Protein AF-A0A433A267-F1 (afdb_monomer_lite)

Structure (mmCIF, N/CA/C/O backbone):
data_AF-A0A433A267-F1
#
_entry.id   AF-A0A433A267-F1
#
loop_
_atom_site.group_PDB
_atom_site.id
_atom_site.type_symbol
_atom_site.label_atom_id
_atom_site.label_alt_id
_atom_site.label_comp_id
_atom_site.label_asym_id
_atom_site.label_entity_id
_atom_site.label_seq_id
_atom_site.pdbx_PDB_ins_code
_atom_site.Cartn_x
_atom_site.Cartn_y
_atom_site.Cartn_z
_atom_site.occupancy
_atom_site.B_iso_or_equiv
_atom_site.auth_seq_id
_atom_site.auth_comp_id
_atom_site.auth_asym_id
_atom_site.auth_atom_id
_atom_site.pdbx_PDB_model_num
ATOM 1 N N . MET A 1 1 ? -9.696 10.108 -1.717 1.00 35.94 1 MET A N 1
ATOM 2 C CA . MET A 1 1 ? -9.364 8.956 -0.858 1.00 35.94 1 MET A CA 1
ATOM 3 C C . MET A 1 1 ? -7.853 8.885 -0.784 1.00 35.94 1 MET A C 1
ATOM 5 O O . MET A 1 1 ? -7.251 8.841 -1.855 1.00 35.94 1 MET A O 1
ATOM 9 N N . PRO A 1 2 ? -7.221 8.971 0.396 1.00 33.75 2 PRO A N 1
ATOM 10 C CA . PRO A 1 2 ? -5.829 8.576 0.480 1.00 33.75 2 PRO A CA 1
ATOM 11 C C . PRO A 1 2 ? -5.830 7.057 0.306 1.00 33.75 2 PRO A C 1
ATOM 13 O O . PRO A 1 2 ? -6.514 6.367 1.049 1.00 33.75 2 PRO A O 1
ATOM 16 N N . PHE A 1 3 ? -5.145 6.545 -0.712 1.00 41.69 3 PHE A N 1
ATOM 17 C CA . PHE A 1 3 ? -4.768 5.136 -0.746 1.00 41.69 3 PHE A CA 1
ATOM 18 C C . PHE A 1 3 ? -3.819 4.926 0.433 1.00 41.69 3 PHE A C 1
ATOM 20 O O . PHE A 1 3 ? -2.612 5.127 0.309 1.00 41.69 3 PHE A O 1
ATOM 27 N N . CYS A 1 4 ? -4.368 4.663 1.615 1.00 45.94 4 CYS A N 1
ATOM 28 C CA . CYS A 1 4 ? -3.556 4.405 2.782 1.00 45.94 4 CYS A CA 1
ATOM 29 C C . CYS A 1 4 ? -3.097 2.945 2.674 1.00 45.94 4 CYS A C 1
ATOM 31 O O . CYS A 1 4 ? -3.921 2.071 2.401 1.00 45.94 4 CYS A O 1
ATOM 33 N N . PRO A 1 5 ? -1.813 2.621 2.897 1.00 48.12 5 PRO A N 1
ATOM 34 C CA . PRO A 1 5 ? -1.355 1.230 2.958 1.00 48.12 5 PRO A CA 1
ATOM 35 C C . PRO A 1 5 ? -2.129 0.388 3.990 1.00 48.12 5 PRO A C 1
ATOM 37 O O . PRO A 1 5 ? -2.102 -0.842 3.925 1.00 48.12 5 PRO A O 1
ATOM 40 N N . THR A 1 6 ? -2.858 1.031 4.909 1.00 53.59 6 THR A N 1
ATOM 41 C CA . THR A 1 6 ? -3.772 0.360 5.830 1.00 53.59 6 THR A CA 1
ATOM 42 C C . THR A 1 6 ? -4.952 -0.299 5.118 1.00 53.59 6 THR A C 1
ATOM 44 O O . THR A 1 6 ? -5.284 -1.414 5.497 1.00 53.59 6 THR A O 1
ATOM 47 N N . ASP A 1 7 ? -5.502 0.260 4.034 1.00 53.44 7 ASP A N 1
ATOM 48 C CA . ASP A 1 7 ? -6.679 -0.307 3.350 1.00 53.44 7 ASP A CA 1
ATOM 49 C C . ASP A 1 7 ? -6.382 -1.696 2.753 1.00 53.44 7 ASP A C 1
ATOM 51 O O . ASP A 1 7 ? -7.152 -2.644 2.919 1.00 53.44 7 ASP A O 1
ATOM 55 N N . HIS A 1 8 ? -5.205 -1.869 2.136 1.00 55.53 8 HIS A N 1
ATOM 56 C CA . HIS A 1 8 ? -4.726 -3.179 1.663 1.00 55.53 8 HIS A CA 1
ATOM 57 C C . HIS A 1 8 ? -4.530 -4.182 2.806 1.00 55.53 8 HIS A C 1
ATOM 59 O O . HIS A 1 8 ? -4.651 -5.395 2.620 1.00 55.53 8 HIS A O 1
ATOM 65 N N . SER A 1 9 ? -4.206 -3.671 3.989 1.00 52.50 9 SER A N 1
ATOM 66 C CA . SER A 1 9 ? -3.956 -4.458 5.186 1.00 52.50 9 SER A CA 1
ATOM 67 C C . SER A 1 9 ? -5.259 -4.809 5.933 1.00 52.50 9 SER A C 1
ATOM 69 O O . SER A 1 9 ? -5.349 -5.869 6.545 1.00 52.50 9 SER A O 1
ATOM 71 N N . GLU A 1 10 ? -6.282 -3.963 5.843 1.00 61.09 10 GLU A N 1
ATOM 72 C CA . GLU A 1 10 ? -7.589 -4.130 6.488 1.00 61.09 10 GLU A CA 1
ATOM 73 C C . GLU A 1 10 ? -8.483 -5.095 5.707 1.00 61.09 10 GLU A C 1
ATOM 75 O O . GLU A 1 10 ? -9.198 -5.906 6.296 1.00 61.09 10 GLU A O 1
ATOM 80 N N . ILE A 1 11 ? -8.384 -5.069 4.374 1.00 62.53 11 ILE A N 1
ATOM 81 C CA . ILE A 1 11 ? -9.151 -5.961 3.498 1.00 62.53 11 ILE A CA 1
ATOM 82 C C . ILE A 1 11 ? -8.596 -7.390 3.501 1.00 62.53 11 ILE A C 1
ATOM 84 O O . ILE A 1 11 ? -9.337 -8.356 3.309 1.00 62.53 11 ILE A O 1
ATOM 88 N N . ALA A 1 12 ? -7.302 -7.558 3.776 1.00 58.72 12 ALA A N 1
ATOM 89 C CA . ALA A 1 12 ? -6.678 -8.871 3.842 1.00 58.72 12 ALA A CA 1
ATOM 90 C C . ALA A 1 12 ? -7.018 -9.612 5.160 1.00 58.72 12 ALA A C 1
ATOM 92 O O . ALA A 1 12 ? -7.028 -9.010 6.236 1.00 58.72 12 ALA A O 1
ATOM 93 N N . PRO A 1 13 ? -7.248 -10.941 5.133 1.00 58.00 13 PRO A N 1
ATOM 94 C CA . PRO A 1 13 ? -7.404 -11.739 6.346 1.00 58.00 13 PRO A CA 1
ATOM 95 C C . PRO A 1 13 ? -6.167 -11.625 7.256 1.00 58.00 13 PRO A C 1
ATOM 97 O O . PRO A 1 13 ? -5.037 -11.727 6.756 1.00 58.00 13 PRO A O 1
ATOM 100 N N . PRO A 1 14 ? -6.335 -11.509 8.590 1.00 59.03 14 PRO A N 1
ATOM 101 C CA . PRO A 1 14 ? -5.232 -11.270 9.527 1.00 59.03 14 PRO A CA 1
ATOM 102 C C . PRO A 1 14 ? -4.146 -12.361 9.490 1.00 59.03 14 PRO A C 1
ATOM 104 O O . PRO A 1 14 ? -2.985 -12.092 9.784 1.00 59.03 14 PRO A O 1
ATOM 107 N N . ARG A 1 15 ? -4.484 -13.576 9.033 1.00 67.12 15 ARG A N 1
ATOM 108 C CA . ARG A 1 15 ? -3.547 -14.703 8.872 1.00 67.12 15 ARG 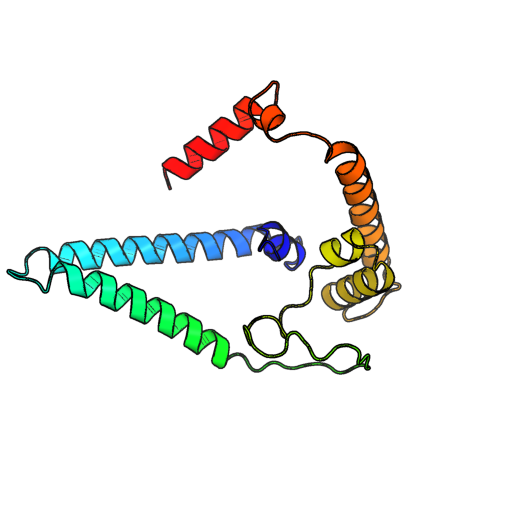A CA 1
ATOM 109 C C . ARG A 1 15 ? -2.606 -14.581 7.659 1.00 67.12 15 ARG A C 1
ATOM 111 O O . ARG A 1 15 ? -1.546 -15.199 7.665 1.00 67.12 15 ARG A O 1
ATOM 118 N N . ILE A 1 16 ? -2.965 -13.821 6.618 1.00 71.12 16 ILE A N 1
ATOM 119 C CA . ILE A 1 16 ? -2.189 -13.737 5.358 1.00 71.12 16 ILE A CA 1
ATOM 120 C C . ILE A 1 16 ? -1.740 -12.319 4.985 1.00 71.12 16 ILE A C 1
ATOM 122 O O . ILE A 1 16 ? -0.991 -12.155 4.022 1.00 71.12 16 ILE A O 1
ATOM 126 N N . ARG A 1 17 ? -2.129 -11.309 5.771 1.00 68.25 17 ARG A N 1
ATOM 127 C CA . ARG A 1 17 ? -1.841 -9.885 5.540 1.00 68.25 17 ARG A CA 1
ATOM 128 C C . ARG A 1 17 ? -0.371 -9.593 5.230 1.00 68.25 17 ARG A C 1
ATOM 130 O O . ARG A 1 17 ? -0.066 -8.943 4.236 1.00 68.25 17 ARG A O 1
ATOM 137 N N . GLY A 1 18 ? 0.542 -10.128 6.043 1.00 66.94 18 GLY A N 1
ATOM 138 C CA . GLY A 1 18 ? 1.982 -9.917 5.857 1.00 66.94 18 GLY A CA 1
ATOM 139 C C . GLY A 1 18 ? 2.526 -10.557 4.578 1.00 66.94 18 GLY A C 1
ATOM 140 O O . GLY A 1 18 ? 3.355 -9.960 3.904 1.00 66.94 18 GLY A O 1
ATOM 141 N N . ARG A 1 19 ? 2.011 -11.735 4.201 1.00 74.12 19 ARG A N 1
ATOM 142 C CA . ARG A 1 19 ? 2.427 -12.450 2.983 1.00 74.12 19 ARG A CA 1
ATOM 143 C C . ARG A 1 19 ? 1.956 -11.740 1.720 1.00 74.12 19 ARG A C 1
ATOM 145 O O . ARG A 1 19 ? 2.654 -11.752 0.719 1.00 74.12 19 ARG A O 1
ATOM 152 N N . LEU A 1 20 ? 0.775 -11.132 1.758 1.00 68.69 20 LEU A N 1
ATOM 153 C CA . LEU A 1 20 ? 0.235 -10.420 0.607 1.00 68.69 20 LEU A CA 1
ATOM 154 C C . LEU A 1 20 ? 1.025 -9.131 0.325 1.00 68.69 20 LEU A C 1
ATOM 156 O O . LEU A 1 20 ? 1.384 -8.871 -0.819 1.00 68.69 20 LEU A O 1
ATOM 160 N N . ILE A 1 21 ? 1.371 -8.371 1.368 1.00 76.19 21 ILE A N 1
ATOM 161 C CA . ILE A 1 21 ? 2.167 -7.138 1.242 1.00 76.19 21 ILE A CA 1
ATOM 162 C C . ILE A 1 21 ? 3.586 -7.441 0.740 1.00 76.19 21 ILE A C 1
ATOM 164 O O . ILE A 1 21 ? 4.090 -6.738 -0.134 1.00 76.19 21 ILE A O 1
ATOM 168 N N . THR A 1 22 ? 4.224 -8.511 1.226 1.00 78.69 22 THR A N 1
ATOM 169 C CA . THR A 1 22 ? 5.563 -8.888 0.745 1.00 78.69 22 THR A CA 1
ATOM 170 C C . THR A 1 22 ? 5.559 -9.369 -0.701 1.00 78.69 22 THR A C 1
ATOM 172 O O . THR A 1 22 ? 6.538 -9.140 -1.402 1.00 78.69 22 THR A O 1
ATOM 175 N N . LEU A 1 23 ? 4.468 -9.974 -1.184 1.00 79.44 23 LEU A N 1
ATOM 176 C CA . LEU A 1 23 ? 4.317 -10.330 -2.599 1.00 79.44 23 LEU A CA 1
ATOM 177 C C . LEU A 1 23 ? 4.212 -9.092 -3.497 1.00 79.44 23 LEU A C 1
ATOM 179 O O . LEU A 1 23 ? 4.831 -9.066 -4.558 1.00 79.44 23 LEU A O 1
ATOM 183 N N . PHE A 1 24 ? 3.488 -8.054 -3.066 1.00 77.69 24 PHE A N 1
ATOM 184 C CA . PHE A 1 24 ? 3.444 -6.779 -3.789 1.00 77.69 24 PHE A CA 1
ATOM 185 C C . PHE A 1 24 ? 4.815 -6.097 -3.824 1.00 77.69 24 PHE A C 1
ATOM 187 O O . PHE A 1 24 ? 5.259 -5.670 -4.887 1.00 77.69 24 PHE A O 1
ATOM 194 N N . GLN A 1 25 ? 5.521 -6.065 -2.691 1.00 79.44 25 GLN A N 1
ATOM 195 C CA . GLN A 1 25 ? 6.880 -5.526 -2.631 1.00 79.44 25 GLN A CA 1
ATOM 196 C C . GLN A 1 25 ? 7.848 -6.320 -3.524 1.00 79.44 25 GLN A C 1
ATOM 198 O O . GLN A 1 25 ? 8.659 -5.729 -4.229 1.00 79.44 25 GLN A O 1
ATOM 203 N N . LEU A 1 26 ? 7.740 -7.651 -3.539 1.00 82.12 26 LEU A N 1
ATOM 204 C CA . LEU A 1 26 ? 8.556 -8.528 -4.381 1.00 82.12 26 LEU A CA 1
ATOM 205 C C . LEU A 1 26 ? 8.291 -8.299 -5.874 1.00 82.12 26 LEU A C 1
ATOM 207 O O . LEU A 1 26 ? 9.220 -8.314 -6.676 1.00 82.12 26 LEU A O 1
ATOM 211 N N . ALA A 1 27 ? 7.040 -8.053 -6.264 1.00 82.00 27 ALA A N 1
ATOM 212 C CA . ALA A 1 27 ? 6.712 -7.733 -7.649 1.00 82.00 27 ALA A CA 1
ATOM 213 C C . ALA A 1 27 ? 7.359 -6.411 -8.100 1.00 82.00 27 ALA A C 1
ATOM 215 O O . ALA A 1 27 ? 7.882 -6.332 -9.212 1.00 82.00 27 ALA A O 1
ATOM 216 N N . ILE A 1 28 ? 7.377 -5.397 -7.228 1.00 83.06 28 ILE A N 1
ATOM 217 C CA . ILE A 1 28 ? 8.009 -4.101 -7.512 1.00 83.06 28 ILE A CA 1
ATOM 218 C C . ILE A 1 28 ? 9.528 -4.261 -7.654 1.00 83.06 28 ILE A C 1
ATOM 220 O O . ILE A 1 28 ? 10.105 -3.774 -8.625 1.00 83.06 28 ILE A O 1
ATOM 224 N N . THR A 1 29 ? 10.179 -4.988 -6.742 1.00 86.12 29 THR A N 1
ATOM 225 C CA . THR A 1 29 ? 11.636 -5.184 -6.797 1.00 86.12 29 THR A CA 1
ATOM 226 C C . THR A 1 29 ? 12.069 -6.023 -7.997 1.00 86.12 29 THR A C 1
ATOM 228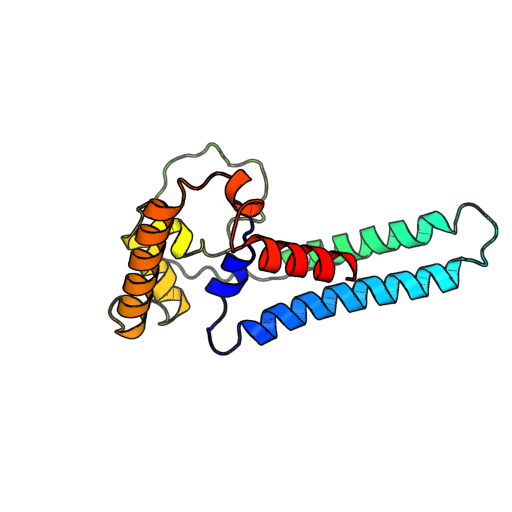 O O . THR A 1 29 ? 13.060 -5.685 -8.643 1.00 86.12 29 THR A O 1
ATOM 231 N N . LEU A 1 30 ? 11.312 -7.064 -8.367 1.00 85.19 30 LEU A N 1
ATOM 232 C CA . LEU A 1 30 ? 11.557 -7.814 -9.604 1.00 85.19 30 LEU A CA 1
ATOM 233 C C . LEU A 1 30 ? 11.365 -6.945 -10.853 1.00 85.19 30 LEU A C 1
ATOM 235 O O . LEU A 1 30 ? 12.144 -7.062 -11.795 1.00 85.19 30 LEU A O 1
ATOM 239 N N . GLY A 1 31 ? 10.372 -6.051 -10.858 1.00 83.12 31 GLY A N 1
ATOM 240 C CA . GLY A 1 31 ? 10.153 -5.106 -11.955 1.00 83.12 31 GLY A CA 1
ATOM 241 C C . GLY A 1 31 ? 11.331 -4.148 -12.152 1.00 83.12 31 GLY A C 1
ATOM 242 O O . GLY A 1 31 ? 11.795 -3.965 -13.276 1.00 83.12 31 GLY A O 1
ATOM 243 N N . ILE A 1 32 ? 11.861 -3.594 -11.058 1.00 84.31 32 ILE A N 1
ATOM 244 C CA . ILE A 1 32 ? 13.040 -2.716 -11.090 1.00 84.31 32 ILE A CA 1
ATOM 245 C C . ILE A 1 32 ? 14.286 -3.497 -11.532 1.00 84.31 32 ILE A C 1
ATOM 247 O O . ILE A 1 32 ? 15.032 -3.026 -12.388 1.00 84.31 32 ILE A O 1
ATOM 251 N N . ALA A 1 33 ? 14.490 -4.714 -11.018 1.00 86.69 33 ALA A N 1
ATOM 252 C CA . ALA A 1 33 ? 15.614 -5.563 -11.410 1.00 86.69 33 ALA A CA 1
ATOM 253 C C . ALA A 1 33 ? 15.600 -5.891 -12.913 1.00 86.69 33 ALA A C 1
ATOM 255 O O . ALA A 1 33 ? 16.627 -5.774 -13.578 1.00 86.69 33 ALA A O 1
ATOM 256 N N . LEU A 1 34 ? 14.436 -6.246 -13.470 1.00 84.81 34 LEU A N 1
ATOM 257 C CA . LEU A 1 34 ? 14.279 -6.468 -14.911 1.00 84.81 34 LEU A CA 1
ATOM 258 C C . LEU A 1 34 ? 14.570 -5.197 -15.720 1.00 84.81 34 LEU A C 1
ATOM 260 O O . LEU A 1 34 ? 15.214 -5.291 -16.762 1.00 84.81 34 LEU A O 1
ATOM 264 N N . GLY A 1 35 ? 14.167 -4.021 -15.225 1.00 83.12 35 GLY A N 1
ATOM 265 C CA . GLY A 1 35 ? 14.521 -2.729 -15.820 1.00 83.12 35 GLY A CA 1
ATOM 266 C C . GLY A 1 35 ? 16.035 -2.531 -15.934 1.00 83.12 35 GLY A C 1
ATOM 267 O O . GLY A 1 35 ? 16.535 -2.264 -17.025 1.00 83.12 35 GLY A O 1
ATOM 268 N N . TYR A 1 36 ? 16.777 -2.791 -14.854 1.00 84.12 36 TYR A N 1
ATOM 269 C CA . TYR A 1 36 ? 18.242 -2.703 -14.856 1.00 84.12 36 TYR A CA 1
ATOM 270 C C . TYR A 1 36 ? 18.910 -3.647 -15.867 1.00 84.12 36 TYR A C 1
ATOM 272 O O . TYR A 1 36 ? 19.893 -3.271 -16.508 1.00 84.12 36 TYR A O 1
ATOM 280 N N . PHE A 1 37 ? 18.391 -4.866 -16.046 1.00 85.06 37 PHE A N 1
ATOM 281 C CA . PHE A 1 37 ? 18.924 -5.794 -17.050 1.00 85.06 37 PHE A CA 1
ATOM 282 C C . PHE A 1 37 ? 18.676 -5.322 -18.486 1.00 85.06 37 PHE A C 1
ATOM 284 O O . PHE A 1 37 ? 19.533 -5.521 -19.348 1.00 85.06 37 PHE A O 1
ATOM 291 N N . VAL A 1 38 ? 17.533 -4.683 -18.747 1.00 83.19 38 VAL A N 1
ATOM 292 C CA . VAL A 1 38 ? 17.247 -4.082 -20.056 1.00 83.19 38 VAL A CA 1
ATOM 293 C C . VAL A 1 38 ? 18.199 -2.916 -20.309 1.00 83.19 38 VAL A C 1
ATOM 295 O O . VAL A 1 38 ? 18.810 -2.882 -21.375 1.00 83.19 38 VAL A O 1
ATOM 298 N N . ASP A 1 39 ? 18.405 -2.038 -19.325 1.00 82.06 39 ASP A N 1
ATOM 299 C CA . ASP A 1 39 ? 19.320 -0.898 -19.445 1.00 82.06 39 ASP A CA 1
ATOM 300 C C . ASP A 1 39 ? 20.753 -1.355 -19.776 1.00 82.06 39 ASP A C 1
ATOM 302 O O . ASP A 1 39 ? 21.378 -0.829 -20.703 1.00 82.06 39 ASP A O 1
ATOM 306 N N . LEU A 1 40 ? 21.233 -2.412 -19.107 1.00 82.94 40 LEU A N 1
ATOM 307 C CA . LEU A 1 40 ? 22.522 -3.057 -19.393 1.00 82.94 40 LEU A CA 1
ATOM 308 C C . LEU A 1 40 ? 22.595 -3.682 -20.794 1.00 82.94 40 LEU A C 1
ATOM 310 O O . LEU A 1 40 ? 23.672 -3.725 -21.389 1.00 82.94 40 LEU A O 1
ATOM 314 N N . GLY A 1 41 ? 21.481 -4.173 -21.333 1.00 82.00 41 GLY A N 1
ATOM 315 C CA . GLY A 1 41 ? 21.412 -4.693 -22.699 1.00 82.00 41 GLY A CA 1
ATOM 316 C C . GLY A 1 41 ? 21.421 -3.586 -23.755 1.00 82.00 41 GLY A C 1
ATOM 317 O O . GLY A 1 41 ? 22.003 -3.752 -24.826 1.00 82.00 41 GLY A O 1
ATOM 318 N N . THR A 1 42 ? 20.815 -2.438 -23.452 1.00 78.06 42 THR A N 1
ATOM 319 C CA . THR A 1 42 ? 20.703 -1.310 -24.387 1.00 78.06 42 THR A CA 1
ATOM 320 C C . THR A 1 42 ? 21.888 -0.349 -24.382 1.00 78.06 42 THR A C 1
ATOM 322 O O . THR A 1 42 ? 22.006 0.442 -25.313 1.00 78.06 42 THR A O 1
ATOM 325 N N . GLN A 1 43 ? 22.793 -0.435 -23.402 1.00 76.88 43 GLN A N 1
ATOM 326 C CA . GLN A 1 43 ? 23.926 0.493 -23.255 1.00 76.88 43 GLN A CA 1
ATOM 327 C C . GLN A 1 43 ? 24.913 0.503 -24.440 1.00 76.88 43 GLN A C 1
ATOM 329 O O . GLN A 1 43 ? 25.591 1.500 -24.660 1.00 76.88 43 GLN A O 1
ATOM 334 N N . ASN A 1 44 ? 24.995 -0.591 -25.208 1.00 78.94 44 ASN A N 1
ATOM 335 C CA . ASN A 1 44 ? 25.916 -0.722 -26.346 1.00 78.94 44 ASN A CA 1
ATOM 336 C C . ASN A 1 44 ? 25.296 -0.289 -27.689 1.00 78.94 44 ASN A C 1
ATOM 338 O O . ASN A 1 44 ? 25.908 -0.478 -28.738 1.00 78.94 44 ASN A O 1
ATOM 342 N N . LEU A 1 45 ? 24.075 0.258 -27.685 1.00 75.50 45 LEU A N 1
ATOM 343 C CA . LEU A 1 45 ? 23.430 0.780 -28.891 1.00 75.50 45 LEU A CA 1
ATOM 344 C C . LEU A 1 45 ? 23.867 2.228 -29.140 1.00 75.50 45 LEU A C 1
ATOM 346 O O . LEU A 1 45 ? 23.486 3.140 -28.408 1.00 75.50 45 LEU A O 1
ATOM 350 N N . GLU A 1 46 ? 24.615 2.457 -30.219 1.00 69.62 46 GLU A N 1
ATOM 351 C CA . GLU A 1 46 ? 24.944 3.807 -30.679 1.00 69.62 46 GLU A CA 1
ATOM 352 C C . GLU A 1 46 ? 23.680 4.516 -31.206 1.00 69.62 46 GLU A C 1
ATOM 354 O O . GLU A 1 46 ? 23.088 4.121 -32.212 1.00 69.62 46 GLU A O 1
ATOM 359 N 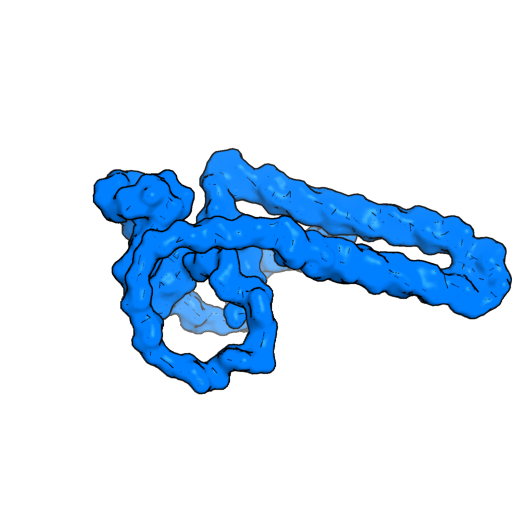N . GLY A 1 47 ? 23.239 5.574 -30.515 1.00 75.25 47 GLY A N 1
ATOM 360 C CA . GLY A 1 47 ? 22.177 6.474 -30.980 1.00 75.25 47 GLY A CA 1
ATOM 361 C C . GLY A 1 47 ? 21.032 6.720 -29.991 1.00 75.25 47 GLY A C 1
ATOM 362 O O . GLY A 1 47 ? 21.021 6.264 -28.850 1.00 75.25 47 GLY A O 1
ATOM 363 N N . SER A 1 48 ? 20.007 7.455 -30.445 1.00 73.12 48 SER A N 1
ATOM 364 C CA . SER A 1 48 ? 18.866 7.890 -29.613 1.00 73.12 48 SER A CA 1
ATOM 365 C C . SER A 1 48 ? 17.949 6.747 -29.140 1.00 73.12 48 SER A C 1
ATOM 367 O O . SER A 1 48 ? 16.957 7.010 -28.458 1.00 73.12 48 SER A O 1
ATOM 369 N N . ALA A 1 49 ? 18.215 5.503 -29.542 1.00 71.44 49 ALA A N 1
ATOM 370 C CA . ALA A 1 49 ? 17.444 4.334 -29.131 1.00 71.44 49 ALA A CA 1
ATOM 371 C C . ALA A 1 49 ? 17.711 3.958 -27.663 1.00 71.44 49 ALA A C 1
ATOM 373 O O . ALA A 1 49 ? 16.794 3.490 -26.990 1.00 71.44 49 ALA A O 1
ATOM 374 N N . SER A 1 50 ? 18.912 4.251 -27.147 1.00 76.00 50 SER A N 1
ATOM 375 C CA . SER A 1 50 ? 19.361 3.819 -25.817 1.00 76.00 50 SER A CA 1
ATOM 376 C C . SER A 1 50 ? 18.488 4.333 -24.664 1.00 76.00 50 SER A C 1
ATOM 378 O O . SER A 1 50 ? 18.343 3.643 -23.665 1.00 76.00 50 SER A O 1
ATOM 380 N N . TRP A 1 51 ? 17.861 5.509 -24.798 1.00 77.00 51 TRP A N 1
ATOM 381 C CA . TRP A 1 51 ? 16.972 6.063 -23.765 1.00 77.00 51 TRP A CA 1
ATOM 382 C C . TRP A 1 51 ? 15.482 5.838 -24.051 1.00 77.00 51 TRP A C 1
ATOM 384 O O . TRP A 1 51 ? 14.661 5.984 -23.154 1.00 77.00 51 TRP A O 1
ATOM 394 N N . ARG A 1 52 ? 15.100 5.473 -25.282 1.00 81.50 52 ARG A N 1
ATOM 395 C CA . ARG A 1 52 ? 13.686 5.280 -25.663 1.00 81.50 52 ARG A CA 1
ATOM 396 C C . ARG A 1 52 ? 13.158 3.904 -25.281 1.00 81.50 52 ARG A C 1
ATOM 398 O O . ARG A 1 52 ? 11.986 3.783 -24.935 1.00 81.50 52 ARG A O 1
ATOM 405 N N . VAL A 1 53 ? 14.010 2.883 -25.348 1.00 82.12 53 VAL A N 1
ATOM 406 C CA . VAL A 1 53 ? 13.647 1.495 -25.026 1.00 82.12 53 VAL A CA 1
ATOM 407 C C . VAL A 1 53 ? 13.194 1.336 -23.563 1.00 82.12 53 VAL A C 1
ATOM 409 O O . VAL A 1 53 ? 12.125 0.757 -23.359 1.00 82.12 53 VAL A O 1
ATOM 412 N N . PRO A 1 54 ? 13.880 1.915 -22.555 1.00 81.44 54 PRO A N 1
ATOM 413 C CA . PRO A 1 54 ? 13.437 1.824 -21.161 1.00 81.44 54 PRO A CA 1
ATOM 414 C C . PRO A 1 54 ? 12.068 2.483 -20.926 1.00 81.44 54 PRO A C 1
ATOM 416 O O . PRO A 1 54 ? 11.186 1.894 -20.298 1.00 81.44 54 PRO A O 1
ATOM 419 N N . PHE A 1 55 ? 11.832 3.669 -21.504 1.00 81.94 55 PHE A N 1
ATOM 420 C CA . PHE A 1 55 ? 10.531 4.345 -21.410 1.00 81.94 55 PHE A CA 1
ATOM 421 C C . PHE A 1 55 ? 9.414 3.584 -22.130 1.00 81.94 55 PHE A C 1
ATOM 423 O O . PHE A 1 55 ? 8.296 3.504 -21.621 1.00 81.94 55 PHE A O 1
ATOM 430 N N . ALA A 1 56 ? 9.701 2.993 -23.292 1.00 83.19 56 ALA A N 1
ATOM 431 C CA . ALA A 1 56 ? 8.723 2.187 -24.016 1.00 83.19 56 ALA A CA 1
ATOM 432 C C . ALA A 1 56 ? 8.267 0.978 -23.181 1.00 83.19 56 ALA A C 1
ATOM 434 O O . ALA A 1 56 ? 7.075 0.685 -23.121 1.00 83.19 56 ALA A O 1
ATOM 435 N N . ILE A 1 57 ? 9.187 0.327 -22.465 1.00 83.38 57 ILE A N 1
ATOM 436 C CA . ILE A 1 57 ? 8.874 -0.813 -21.593 1.00 83.38 57 ILE A CA 1
ATOM 437 C C . ILE A 1 57 ? 8.044 -0.387 -20.370 1.00 83.38 57 ILE A C 1
ATOM 439 O O . ILE A 1 57 ? 7.104 -1.089 -19.993 1.00 83.38 57 ILE A O 1
ATOM 443 N N . GLN A 1 58 ? 8.314 0.780 -19.775 1.00 80.00 58 GLN A N 1
ATOM 444 C CA . GLN A 1 58 ? 7.493 1.318 -18.677 1.00 80.00 58 GLN A CA 1
ATOM 445 C C . GLN A 1 58 ? 6.043 1.578 -19.108 1.00 80.00 58 GLN A C 1
ATOM 447 O O . GLN A 1 58 ? 5.101 1.302 -18.356 1.00 80.00 58 GLN A O 1
ATOM 452 N N . ILE A 1 59 ? 5.850 2.053 -20.341 1.00 85.25 59 ILE A N 1
ATOM 453 C CA . ILE A 1 59 ? 4.519 2.233 -20.927 1.00 85.25 59 ILE A CA 1
ATOM 454 C C . ILE A 1 59 ? 3.846 0.872 -21.137 1.00 85.25 59 ILE A C 1
ATOM 456 O O . ILE A 1 59 ? 2.685 0.713 -20.770 1.00 85.25 59 ILE A O 1
ATOM 460 N N . VAL A 1 60 ? 4.567 -0.130 -21.652 1.00 85.69 60 VAL A N 1
ATOM 461 C CA . VAL A 1 60 ? 4.033 -1.490 -21.846 1.00 85.69 60 VAL A CA 1
ATOM 462 C C . VAL A 1 60 ? 3.559 -2.104 -20.528 1.00 85.69 60 VAL A C 1
ATOM 464 O O . VAL A 1 60 ? 2.443 -2.614 -20.469 1.00 85.69 60 VAL A O 1
ATOM 467 N N . THR A 1 61 ? 4.343 -2.003 -19.454 1.00 80.50 61 THR A N 1
ATOM 468 C CA . THR A 1 61 ? 3.956 -2.523 -18.129 1.00 80.50 61 THR A CA 1
ATOM 469 C C . THR A 1 61 ? 2.720 -1.802 -17.579 1.00 80.50 61 THR A C 1
ATOM 471 O O . THR A 1 61 ? 1.823 -2.432 -17.016 1.00 80.50 61 THR A O 1
ATOM 474 N N . SER A 1 62 ? 2.620 -0.491 -17.810 1.00 76.25 62 SER A N 1
ATOM 475 C CA . SER A 1 62 ? 1.461 0.318 -17.410 1.00 76.25 62 SER A CA 1
ATOM 476 C C . SER A 1 62 ? 0.194 -0.063 -18.189 1.00 76.25 62 SER A C 1
ATOM 478 O O . SER A 1 62 ? -0.888 -0.165 -17.610 1.00 76.25 62 SER A O 1
ATOM 480 N N . VAL A 1 63 ? 0.322 -0.332 -19.492 1.00 83.62 63 VAL A N 1
ATOM 481 C CA . VAL A 1 63 ? -0.778 -0.799 -20.352 1.00 83.62 63 VAL A CA 1
ATOM 482 C C . VAL A 1 63 ? -1.183 -2.232 -20.005 1.00 83.62 63 VAL A C 1
ATOM 484 O O . VAL A 1 63 ? -2.374 -2.525 -19.977 1.00 83.62 63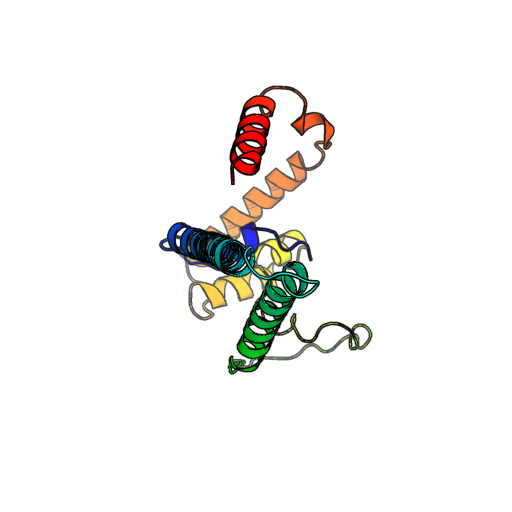 VAL A O 1
ATOM 487 N N . ALA A 1 64 ? -0.233 -3.113 -19.682 1.00 83.00 64 ALA A N 1
ATOM 488 C CA . ALA A 1 64 ? -0.512 -4.482 -19.252 1.00 83.00 64 ALA A CA 1
ATOM 489 C C . ALA A 1 64 ? -1.310 -4.520 -17.939 1.00 83.00 64 ALA A C 1
ATOM 491 O O . ALA A 1 64 ? -2.278 -5.271 -17.828 1.00 83.00 64 ALA A O 1
ATOM 492 N N . LEU A 1 65 ? -0.964 -3.665 -16.970 1.00 74.00 65 LEU A N 1
ATOM 493 C CA . LEU A 1 65 ? -1.727 -3.531 -15.727 1.00 74.00 65 LEU A CA 1
ATOM 494 C C . LEU A 1 65 ? -3.122 -2.935 -15.981 1.00 74.00 65 LEU A C 1
ATOM 496 O O . LEU A 1 65 ? -4.114 -3.447 -15.465 1.00 74.00 65 LEU A O 1
ATOM 500 N N . ALA A 1 66 ? -3.220 -1.903 -16.827 1.00 74.00 66 ALA A N 1
ATOM 501 C CA . ALA A 1 66 ? -4.501 -1.313 -17.218 1.00 74.00 66 ALA A CA 1
ATOM 502 C C . ALA A 1 66 ? -5.411 -2.318 -17.949 1.00 74.00 66 ALA A C 1
ATOM 504 O O . ALA A 1 66 ? -6.612 -2.357 -17.691 1.00 74.00 66 ALA A O 1
ATOM 505 N N . ALA A 1 67 ? -4.845 -3.168 -18.809 1.00 80.19 67 ALA A N 1
ATOM 506 C CA . ALA A 1 67 ? -5.557 -4.255 -19.471 1.00 80.19 67 ALA A CA 1
ATOM 507 C C . ALA A 1 67 ? -5.976 -5.353 -18.479 1.00 80.19 67 ALA A C 1
ATOM 509 O O . ALA A 1 67 ? -7.100 -5.842 -18.552 1.00 80.19 67 ALA A O 1
ATOM 510 N N . GLY A 1 68 ? -5.125 -5.693 -17.505 1.00 69.06 68 GLY A N 1
ATOM 511 C CA . GLY A 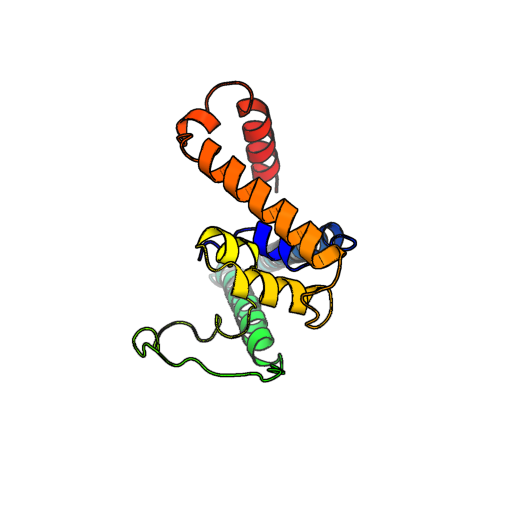1 68 ? -5.454 -6.634 -16.429 1.00 69.06 68 GLY A CA 1
ATOM 512 C C . GLY A 1 68 ? -6.658 -6.190 -15.592 1.00 69.06 68 GLY A C 1
ATOM 513 O O . GLY A 1 68 ? -7.520 -7.005 -15.267 1.00 69.06 68 GLY A O 1
ATOM 514 N N . CYS A 1 69 ? -6.789 -4.887 -15.331 1.00 64.38 69 CYS A N 1
ATOM 515 C CA . CYS A 1 69 ? -7.961 -4.317 -14.662 1.00 64.38 69 CYS A CA 1
ATOM 516 C C . CYS A 1 69 ? -9.260 -4.430 -15.485 1.00 64.38 69 CYS A C 1
ATOM 518 O O . CYS A 1 69 ? -10.342 -4.429 -14.901 1.00 64.38 69 CYS A O 1
ATOM 520 N N . LEU A 1 70 ? -9.181 -4.551 -16.816 1.00 63.84 70 LEU A N 1
ATOM 521 C CA . LEU A 1 70 ? -10.350 -4.747 -17.687 1.00 63.84 70 LEU A CA 1
ATOM 522 C C . LEU A 1 70 ? -10.812 -6.213 -17.746 1.00 63.84 70 LEU A C 1
ATOM 524 O O . LEU A 1 70 ? -11.965 -6.470 -18.078 1.00 63.84 70 LEU A O 1
ATOM 528 N N . VAL A 1 71 ? -9.929 -7.165 -17.427 1.00 66.31 71 VAL A N 1
ATOM 529 C CA . VAL A 1 71 ? -10.174 -8.615 -17.554 1.00 66.31 71 VAL A CA 1
ATOM 530 C C . VAL A 1 71 ? -10.764 -9.237 -16.282 1.00 66.31 71 VAL A C 1
ATOM 532 O O . VAL A 1 71 ? -11.225 -10.372 -16.329 1.00 66.31 71 VAL A O 1
ATOM 535 N N . LEU A 1 72 ? -10.818 -8.523 -15.151 1.00 53.22 72 LEU A N 1
ATOM 536 C CA . LEU A 1 72 ? -11.499 -9.007 -13.944 1.00 53.22 72 LEU A CA 1
ATOM 537 C C . LEU A 1 72 ? -13.029 -8.941 -14.124 1.00 53.22 72 LEU A C 1
ATOM 539 O O . LEU A 1 72 ? -13.573 -7.839 -14.149 1.00 53.22 72 LEU A O 1
ATOM 543 N N . PRO A 1 73 ? -13.758 -10.075 -14.211 1.00 50.94 73 PRO A N 1
ATOM 544 C CA . PRO A 1 73 ? -15.212 -10.055 -14.240 1.00 50.94 73 PRO A CA 1
ATOM 545 C C . PRO A 1 73 ? -15.733 -9.743 -12.836 1.00 50.94 73 PRO A C 1
ATOM 547 O O . PRO A 1 73 ? -15.626 -10.533 -11.898 1.00 50.94 73 PRO A O 1
ATOM 550 N N . TYR A 1 74 ? -16.306 -8.563 -12.688 1.00 49.88 74 TYR A N 1
ATOM 551 C CA . TYR A 1 74 ? -16.932 -8.099 -11.460 1.00 49.88 74 TYR A CA 1
ATOM 552 C C . TYR A 1 74 ? -18.239 -8.865 -11.240 1.00 49.88 74 TYR A C 1
ATOM 554 O O . TYR A 1 74 ? -19.250 -8.614 -11.896 1.00 49.88 74 TYR A O 1
ATOM 562 N N . ARG A 1 75 ? -18.240 -9.813 -10.299 1.00 38.84 75 ARG A N 1
ATOM 563 C CA . ARG A 1 75 ? -19.473 -10.433 -9.806 1.00 38.84 75 ARG A CA 1
ATOM 564 C C . ARG A 1 75 ? -20.034 -9.578 -8.672 1.00 38.84 75 ARG A C 1
ATOM 566 O O . ARG A 1 75 ? -19.753 -9.814 -7.503 1.00 38.84 75 ARG A O 1
ATOM 573 N N . PHE A 1 76 ? -20.820 -8.571 -9.040 1.00 42.78 76 PHE A N 1
ATOM 574 C CA . PHE A 1 76 ? -21.651 -7.810 -8.108 1.00 42.78 76 PHE A CA 1
ATOM 575 C C . PHE A 1 76 ? -22.727 -8.754 -7.538 1.00 42.78 76 PHE A C 1
ATOM 577 O O . PHE A 1 76 ? -23.616 -9.196 -8.266 1.00 42.78 76 PHE A O 1
ATOM 584 N N . SER A 1 77 ? -22.637 -9.109 -6.254 1.00 41.38 77 SER A N 1
ATOM 585 C CA . SER A 1 77 ? -23.745 -9.758 -5.544 1.00 41.38 77 SER A CA 1
ATOM 586 C C . SER A 1 77 ? -24.683 -8.669 -5.027 1.00 41.38 77 SER A C 1
ATOM 588 O O . SER A 1 77 ? -24.316 -7.867 -4.176 1.00 41.38 77 SER A O 1
ATOM 590 N N . SER A 1 78 ? -25.877 -8.616 -5.607 1.00 62.94 78 SER A N 1
ATOM 591 C CA . SER A 1 78 ? -26.973 -7.687 -5.318 1.00 62.94 78 SER A CA 1
ATOM 592 C C . SER A 1 78 ? -27.414 -7.688 -3.848 1.00 62.94 78 SER A C 1
ATOM 594 O O . SER A 1 78 ? -27.804 -8.748 -3.367 1.00 62.94 78 SER A O 1
ATOM 596 N N . THR A 1 79 ? -27.527 -6.515 -3.200 1.00 36.56 79 THR A N 1
ATOM 597 C CA . THR A 1 79 ? -28.785 -6.082 -2.538 1.00 36.56 79 THR A CA 1
ATOM 598 C C . THR A 1 79 ? -28.859 -4.548 -2.335 1.00 36.56 79 THR A C 1
ATOM 600 O O . THR A 1 79 ? -28.036 -3.959 -1.644 1.00 36.56 79 THR A O 1
ATOM 603 N N . SER A 1 80 ? -29.884 -3.940 -2.954 1.00 40.25 80 SER A N 1
ATOM 604 C CA . SER A 1 80 ? -30.648 -2.721 -2.579 1.00 40.25 80 SER A CA 1
ATOM 605 C C . SER A 1 80 ? -29.973 -1.339 -2.393 1.00 40.25 80 SER A C 1
ATOM 607 O O . SER A 1 80 ? -29.579 -0.956 -1.298 1.00 40.25 80 SER A O 1
ATOM 609 N N . THR A 1 81 ? -30.001 -0.558 -3.486 1.00 47.00 81 THR A N 1
ATOM 610 C CA . THR A 1 81 ? -30.659 0.771 -3.654 1.00 47.00 81 THR A CA 1
ATOM 611 C C . THR A 1 81 ? -30.534 1.864 -2.582 1.00 47.00 81 THR A C 1
ATOM 613 O O . THR A 1 81 ? -31.307 1.838 -1.636 1.00 47.00 81 THR A O 1
ATOM 616 N N . TRP A 1 82 ? -29.740 2.909 -2.876 1.00 35.12 82 TRP A N 1
ATOM 617 C CA . TRP A 1 82 ? -30.035 4.352 -2.680 1.00 35.12 82 TRP A CA 1
ATOM 618 C C . TRP A 1 82 ? -29.113 5.151 -3.635 1.00 35.12 82 TRP A C 1
ATOM 620 O O . TRP A 1 82 ? -27.940 5.362 -3.354 1.00 35.12 82 TRP A O 1
ATOM 630 N N . PHE A 1 83 ? -29.490 5.403 -4.893 1.00 42.59 83 PHE A N 1
ATOM 631 C CA . PHE A 1 83 ? -30.035 6.701 -5.328 1.00 42.59 83 PHE A CA 1
ATOM 632 C C . PHE A 1 83 ? -29.878 7.824 -4.285 1.00 42.59 83 PHE A C 1
ATOM 634 O O . PHE A 1 83 ? -30.645 7.844 -3.329 1.00 42.59 83 PHE A O 1
ATOM 641 N N . CYS A 1 84 ? -28.913 8.738 -4.484 1.00 35.25 84 CYS A N 1
ATOM 642 C CA . CYS A 1 84 ? -29.114 10.203 -4.482 1.00 35.25 84 CYS A CA 1
ATOM 643 C C . CYS A 1 84 ? -27.764 10.957 -4.617 1.00 35.25 84 CYS A C 1
ATOM 645 O O . CYS A 1 84 ? -27.107 11.236 -3.617 1.00 35.25 84 CYS A O 1
ATOM 647 N N . SER A 1 85 ? -27.336 11.250 -5.857 1.00 38.03 85 SER A N 1
ATOM 648 C CA . SER A 1 85 ? -26.687 12.508 -6.311 1.00 38.03 85 SER A CA 1
ATOM 649 C C . SER A 1 85 ? -25.776 12.280 -7.534 1.00 38.03 85 SER A C 1
ATOM 651 O O . SER A 1 85 ? -24.594 11.940 -7.434 1.00 38.03 85 SER A O 1
ATOM 653 N N . ASP A 1 86 ? -26.363 12.502 -8.709 1.00 43.00 86 ASP A N 1
ATOM 654 C CA . ASP A 1 86 ? -25.778 12.455 -10.055 1.00 43.00 86 ASP A CA 1
ATOM 655 C C . ASP A 1 86 ? -24.837 13.645 -10.385 1.00 43.00 86 ASP A C 1
ATOM 657 O O . ASP A 1 86 ? -25.077 14.385 -11.335 1.00 43.00 86 ASP A O 1
ATOM 661 N N . TYR A 1 87 ? -23.727 13.854 -9.659 1.00 41.91 87 TYR A N 1
ATOM 662 C CA . TYR A 1 87 ? -22.747 14.911 -10.027 1.00 41.91 87 TYR A CA 1
ATOM 663 C C . TYR A 1 87 ? -21.261 14.507 -10.084 1.00 41.91 87 TYR A C 1
ATOM 665 O O . TYR A 1 87 ? -20.427 15.317 -10.485 1.00 41.91 87 TYR A O 1
ATOM 673 N N . VAL A 1 88 ? -20.890 13.252 -9.796 1.00 43.12 88 VAL A N 1
ATOM 674 C CA . VAL A 1 88 ? -19.480 12.777 -9.876 1.00 43.12 88 VAL A CA 1
ATOM 675 C C . VAL A 1 88 ? -19.268 11.787 -11.039 1.00 43.12 88 VAL A C 1
ATOM 677 O O . VAL A 1 88 ? -18.302 11.034 -11.106 1.00 43.12 88 VAL A O 1
ATOM 680 N N . LEU A 1 89 ? -20.167 11.798 -12.022 1.00 42.16 89 LEU A N 1
ATOM 681 C CA . LEU A 1 89 ? -20.274 10.788 -13.083 1.00 42.16 89 LEU A CA 1
ATOM 682 C C . LEU A 1 89 ? -19.364 11.034 -14.310 1.00 42.16 89 LEU A C 1
ATOM 684 O O . LEU A 1 89 ? -19.709 10.667 -15.430 1.00 42.16 89 LEU A O 1
ATOM 688 N N . ARG A 1 90 ? -18.177 11.648 -14.143 1.00 36.81 90 ARG A N 1
ATOM 689 C CA . ARG A 1 90 ? -17.232 11.841 -15.271 1.00 36.81 90 ARG A CA 1
ATOM 690 C C . ARG A 1 90 ? -15.738 11.857 -14.932 1.00 36.81 90 ARG A C 1
ATOM 692 O O . ARG A 1 90 ? -14.955 12.487 -15.643 1.00 36.81 90 ARG A O 1
ATOM 699 N N . ARG A 1 91 ? -15.285 11.160 -13.887 1.00 32.00 91 ARG A N 1
ATOM 700 C CA . ARG A 1 91 ? -13.846 10.885 -13.746 1.00 32.00 91 ARG A CA 1
ATOM 701 C C . ARG A 1 91 ? -13.607 9.606 -12.954 1.00 32.00 91 ARG A C 1
ATOM 703 O O . ARG A 1 91 ? -13.934 9.537 -11.778 1.00 32.00 91 ARG A O 1
ATOM 710 N N . SER A 1 92 ? -12.986 8.639 -13.626 1.00 35.69 92 SER A N 1
ATOM 711 C CA . SER A 1 92 ? -12.363 7.447 -13.037 1.00 35.69 92 SER A CA 1
ATOM 712 C C . SER A 1 92 ? -13.310 6.284 -12.710 1.00 35.69 92 SER A C 1
ATOM 714 O O . SER A 1 92 ? -13.627 6.010 -11.558 1.00 35.69 92 SER A O 1
ATOM 716 N N . VAL A 1 93 ? -13.633 5.512 -13.754 1.00 45.31 93 VAL A N 1
ATOM 717 C CA . VAL A 1 93 ? -14.318 4.194 -13.771 1.00 45.31 93 VAL A CA 1
ATOM 718 C C . VAL A 1 93 ? -13.624 3.109 -12.902 1.00 45.31 93 VAL A C 1
ATOM 720 O O . VAL A 1 93 ? -14.079 1.977 -12.827 1.00 45.31 93 VAL A O 1
ATOM 723 N N . LEU A 1 94 ? -12.546 3.434 -12.181 1.00 45.72 94 LEU A N 1
ATOM 724 C CA . LEU A 1 94 ? -11.749 2.485 -11.390 1.00 45.72 94 LEU A CA 1
ATOM 725 C C . LEU A 1 94 ? -12.247 2.290 -9.940 1.00 45.72 94 LEU A C 1
ATOM 727 O O . LEU A 1 94 ? -11.803 1.371 -9.263 1.00 45.72 94 LEU A O 1
ATOM 731 N N . ILE A 1 95 ? -13.132 3.158 -9.433 1.00 47.88 95 ILE A N 1
ATOM 732 C CA . ILE A 1 95 ? -13.435 3.246 -7.986 1.00 47.88 95 ILE A CA 1
ATOM 733 C C . ILE A 1 95 ? -14.716 2.484 -7.585 1.00 47.88 95 ILE A C 1
ATOM 735 O O . ILE A 1 95 ? -14.945 2.228 -6.409 1.00 47.88 95 ILE A O 1
ATOM 739 N N . THR A 1 96 ? -15.537 2.036 -8.536 1.00 44.12 96 THR A N 1
ATOM 740 C CA . THR A 1 96 ? -16.859 1.438 -8.247 1.00 44.12 96 THR A CA 1
ATOM 741 C C . THR A 1 96 ? -16.810 -0.026 -7.772 1.00 44.12 96 THR A C 1
ATOM 743 O O . THR A 1 96 ? -17.842 -0.592 -7.418 1.00 44.12 96 THR A O 1
ATOM 746 N N . HIS A 1 97 ? -15.644 -0.677 -7.770 1.00 44.47 97 HIS A N 1
ATOM 747 C CA . HIS A 1 97 ? -15.526 -2.120 -7.488 1.00 44.47 97 HIS A CA 1
ATOM 748 C C . HIS A 1 97 ? -14.619 -2.486 -6.323 1.00 44.47 97 HIS A C 1
ATOM 750 O O . HIS A 1 97 ? -14.444 -3.668 -6.033 1.00 44.47 97 HIS A O 1
ATOM 756 N N . PHE A 1 98 ? -14.078 -1.492 -5.627 1.00 50.72 98 PHE A N 1
ATOM 757 C CA . PHE A 1 98 ? -13.373 -1.741 -4.384 1.00 50.72 98 PHE A CA 1
ATOM 758 C C . PHE A 1 98 ? -14.363 -1.574 -3.223 1.00 50.72 98 PHE A C 1
ATOM 760 O O . PHE A 1 98 ? -14.972 -0.503 -3.128 1.00 50.72 98 PHE A O 1
ATOM 767 N N . PRO A 1 99 ? -14.582 -2.592 -2.366 1.00 55.31 99 PRO A N 1
ATOM 768 C CA . PRO A 1 99 ? -15.357 -2.386 -1.151 1.00 55.31 99 PRO A CA 1
ATOM 769 C C . PRO A 1 99 ? -14.666 -1.289 -0.336 1.00 55.31 99 PRO A C 1
ATOM 771 O O . PRO A 1 99 ? -13.459 -1.338 -0.100 1.00 55.31 99 PRO A O 1
ATOM 774 N N . ILE A 1 100 ? -15.427 -0.259 0.024 1.00 63.94 100 ILE A N 1
ATOM 775 C CA . ILE A 1 100 ? -14.938 0.860 0.835 1.00 63.94 100 ILE A CA 1
ATOM 776 C C . ILE A 1 100 ? -14.432 0.289 2.164 1.00 63.94 100 ILE A C 1
ATOM 778 O O . ILE A 1 100 ? -15.089 -0.585 2.733 1.00 63.94 100 ILE A O 1
ATOM 782 N N . SER A 1 101 ? -13.278 0.756 2.659 1.00 77.69 101 SER A N 1
ATOM 783 C CA . SER A 1 101 ? -12.735 0.201 3.899 1.00 77.69 101 SER A CA 1
ATOM 784 C C . SER A 1 101 ? -13.698 0.445 5.070 1.00 77.69 101 SER A C 1
ATOM 786 O O . SER A 1 101 ? -14.244 1.548 5.222 1.00 77.69 101 SER A O 1
ATOM 788 N N . PRO A 1 102 ? -13.950 -0.581 5.905 1.00 75.44 102 PRO A N 1
ATOM 789 C CA . PRO A 1 102 ? -14.910 -0.481 7.000 1.00 75.44 102 PRO A CA 1
ATOM 790 C C . PRO A 1 102 ? -14.484 0.586 8.014 1.00 75.44 102 PRO A C 1
ATOM 792 O O . PRO A 1 102 ? -15.327 1.318 8.529 1.00 75.44 102 PRO A O 1
ATOM 795 N N . ARG A 1 103 ? -13.173 0.759 8.228 1.00 80.62 103 ARG A N 1
ATOM 796 C CA . ARG A 1 103 ? -12.613 1.789 9.105 1.00 80.62 103 ARG A CA 1
ATOM 797 C C . ARG A 1 103 ? -12.923 3.204 8.619 1.00 80.62 103 ARG A C 1
ATOM 799 O O . ARG A 1 103 ? -13.270 4.050 9.437 1.00 80.62 103 ARG A O 1
ATOM 806 N N . TRP A 1 104 ? -12.865 3.469 7.311 1.00 78.12 104 TRP A N 1
ATOM 807 C CA . TRP A 1 104 ? -13.250 4.769 6.750 1.00 78.12 104 TRP A CA 1
ATOM 808 C C . TRP A 1 104 ? -14.725 5.073 7.037 1.00 78.12 104 TRP A C 1
ATOM 810 O O . TRP A 1 104 ? -15.047 6.150 7.529 1.00 78.12 104 TRP A O 1
ATOM 820 N N . LEU A 1 105 ? -15.627 4.111 6.820 1.00 79.38 105 LEU A N 1
ATOM 821 C CA . LEU A 1 105 ? -17.057 4.296 7.103 1.00 79.38 105 LEU A CA 1
ATOM 822 C C . LEU A 1 105 ? -17.310 4.616 8.582 1.00 79.38 105 LEU A C 1
ATOM 824 O O . LEU A 1 105 ? -18.025 5.572 8.886 1.00 79.38 105 LEU A O 1
ATOM 828 N N . ILE A 1 106 ? -16.656 3.887 9.489 1.00 83.25 106 ILE A N 1
ATOM 829 C CA . ILE A 1 106 ? -16.731 4.117 10.941 1.00 83.25 106 ILE A CA 1
ATOM 830 C C . ILE A 1 106 ? -16.131 5.484 11.304 1.00 83.25 106 ILE A C 1
ATOM 832 O O . ILE A 1 106 ? -16.706 6.231 12.095 1.00 83.25 106 ILE A O 1
ATOM 836 N N . TYR A 1 107 ? -15.028 5.876 10.661 1.00 79.62 107 TYR A N 1
ATOM 837 C CA . TYR A 1 107 ? -14.402 7.182 10.853 1.00 79.62 107 TYR A CA 1
ATOM 838 C C . TYR A 1 107 ? -15.321 8.340 10.448 1.00 79.62 107 TYR A C 1
ATOM 840 O O . TYR A 1 107 ? -15.310 9.370 11.114 1.00 79.62 107 TYR A O 1
ATOM 848 N N . TYR A 1 108 ? -16.143 8.199 9.405 1.00 82.25 108 TYR A N 1
ATOM 849 C CA . TYR A 1 108 ? -17.123 9.222 9.005 1.00 82.25 108 TYR A CA 1
ATOM 850 C C . TYR A 1 108 ? -18.478 9.097 9.728 1.00 82.25 108 TYR A C 1
ATOM 852 O O . TYR A 1 108 ? -19.405 9.838 9.408 1.00 82.25 108 TYR A O 1
ATOM 860 N N . GLY A 1 109 ? -18.604 8.205 10.718 1.00 80.81 109 GLY A N 1
ATOM 861 C CA . GLY A 1 109 ? -19.833 8.017 11.500 1.00 80.81 109 GLY A CA 1
ATOM 862 C C . GLY A 1 109 ? -20.926 7.211 10.788 1.00 80.81 109 GLY A C 1
ATOM 863 O O . GLY A 1 109 ? -22.069 7.198 11.236 1.00 80.81 109 GLY A O 1
ATOM 864 N N . ARG A 1 110 ? -20.598 6.521 9.688 1.00 82.19 110 ARG A N 1
ATOM 865 C CA . ARG A 1 110 ? -21.497 5.606 8.960 1.00 82.19 110 ARG A CA 1
ATOM 866 C C . ARG A 1 110 ? -21.385 4.195 9.544 1.00 82.19 110 ARG A C 1
ATOM 868 O O . ARG A 1 110 ? -20.978 3.254 8.866 1.00 82.19 110 ARG A O 1
ATOM 875 N N . ASP A 1 111 ? -21.719 4.075 10.828 1.00 81.75 111 ASP A N 1
ATOM 876 C CA . ASP A 1 111 ? -21.497 2.873 11.646 1.00 81.75 111 ASP A CA 1
ATOM 877 C C . ASP A 1 111 ? -22.206 1.619 11.091 1.00 81.75 111 ASP A C 1
ATOM 879 O O . ASP A 1 111 ? -21.589 0.558 10.989 1.00 81.75 111 ASP A O 1
ATOM 883 N N . GLU A 1 112 ? -23.468 1.735 10.659 1.00 80.25 112 GLU A N 1
ATOM 884 C CA . GLU A 1 112 ? -24.225 0.590 10.123 1.00 80.25 112 GLU A CA 1
ATOM 885 C C . GLU A 1 112 ? -23.659 0.050 8.806 1.00 80.25 112 GLU A C 1
ATOM 887 O O . GLU A 1 112 ? -23.638 -1.161 8.575 1.00 80.25 112 GLU A O 1
ATOM 892 N N . GLU A 1 113 ? -23.174 0.940 7.941 1.00 80.31 113 GLU A N 1
ATOM 893 C CA . GLU A 1 113 ? -22.539 0.555 6.682 1.00 80.31 113 GLU A CA 1
ATOM 894 C C . GLU A 1 113 ? -21.157 -0.053 6.915 1.00 80.31 113 GLU A C 1
ATOM 896 O O . GLU A 1 113 ? -20.803 -1.035 6.265 1.00 80.31 113 GLU A O 1
ATOM 901 N N . GLY A 1 114 ? -20.398 0.493 7.871 1.00 79.19 114 GLY A N 1
ATOM 902 C CA . GLY A 1 114 ? -19.112 -0.060 8.291 1.00 79.19 114 GLY A CA 1
ATOM 903 C C . GLY A 1 114 ? -19.251 -1.482 8.835 1.00 79.19 114 GLY A C 1
ATOM 904 O O . GLY A 1 114 ? -18.487 -2.363 8.442 1.00 79.19 114 GLY A O 1
ATOM 905 N N . LEU A 1 115 ? -20.276 -1.735 9.658 1.00 81.69 115 LEU A N 1
ATOM 906 C CA . LEU A 1 115 ? -20.590 -3.074 10.162 1.00 81.69 115 LEU A CA 1
ATOM 907 C C . LEU A 1 115 ? -21.022 -4.020 9.032 1.00 81.69 115 LEU A C 1
ATOM 909 O O . LEU A 1 115 ? -20.598 -5.171 8.996 1.00 81.69 115 LEU A O 1
ATOM 913 N N . ALA A 1 116 ? -21.832 -3.540 8.083 1.00 81.50 116 ALA A N 1
ATOM 914 C CA . ALA A 1 116 ? -22.247 -4.320 6.916 1.00 81.50 116 ALA A CA 1
ATOM 915 C C . ALA A 1 116 ? -21.058 -4.731 6.036 1.00 81.50 116 ALA A C 1
ATOM 917 O O . ALA A 1 116 ? -20.962 -5.886 5.620 1.00 81.50 116 ALA A O 1
ATOM 918 N N . ALA A 1 117 ? -20.148 -3.790 5.779 1.00 77.19 117 ALA A N 1
ATOM 919 C CA . ALA A 1 117 ? -18.934 -4.030 5.014 1.00 77.19 117 ALA A CA 1
ATOM 920 C C . ALA A 1 117 ? -18.042 -5.056 5.729 1.00 77.19 117 ALA A C 1
ATOM 922 O O . ALA A 1 117 ? -17.644 -6.048 5.119 1.00 77.19 117 ALA A O 1
ATOM 923 N N . LEU A 1 118 ? -17.820 -4.893 7.036 1.00 79.69 118 LEU A N 1
ATOM 924 C CA . LEU A 1 118 ? -17.022 -5.823 7.837 1.00 79.69 118 LEU A CA 1
ATOM 925 C C . LEU A 1 118 ? -17.630 -7.239 7.869 1.00 79.69 118 LEU A C 1
ATOM 927 O O . LEU A 1 118 ? -16.926 -8.222 7.625 1.00 79.69 118 LEU A O 1
ATOM 931 N N . ALA A 1 119 ? -18.948 -7.340 8.067 1.00 80.56 119 ALA A N 1
ATOM 932 C CA . ALA A 1 119 ? -19.696 -8.598 8.043 1.00 80.56 119 ALA A CA 1
ATOM 933 C C . ALA A 1 119 ? -19.592 -9.312 6.687 1.00 80.56 119 ALA A C 1
ATOM 935 O O . ALA A 1 119 ? -19.387 -10.527 6.629 1.00 80.56 119 ALA A O 1
ATOM 936 N N . SER A 1 120 ? -19.678 -8.562 5.583 1.00 76.00 120 SER A N 1
ATOM 937 C CA . SER A 1 120 ? -19.529 -9.115 4.232 1.00 76.00 120 SER A CA 1
ATOM 938 C C . SER A 1 120 ? -18.132 -9.697 3.980 1.00 76.00 120 SER A C 1
ATOM 940 O O . SER A 1 120 ? -18.000 -10.702 3.285 1.00 76.00 120 SER A O 1
ATOM 942 N N . MET A 1 121 ? -17.097 -9.111 4.589 1.00 73.00 121 MET A N 1
ATOM 943 C CA . MET A 1 121 ? -15.698 -9.495 4.384 1.00 73.00 121 MET A CA 1
ATOM 944 C C . MET A 1 121 ? -15.249 -10.667 5.263 1.00 73.00 121 MET A C 1
ATOM 946 O O . MET A 1 121 ? -14.385 -11.439 4.850 1.00 73.00 121 MET A O 1
ATOM 950 N N . ARG A 1 122 ? -15.795 -10.794 6.478 1.00 75.69 122 ARG A N 1
ATOM 951 C CA . ARG A 1 122 ? -15.373 -11.807 7.462 1.00 75.69 122 ARG A CA 1
ATOM 952 C C . ARG A 1 122 ? -16.322 -13.001 7.554 1.00 75.69 122 ARG A C 1
ATOM 954 O O . ARG A 1 122 ? -15.847 -14.130 7.619 1.00 75.69 122 ARG A O 1
ATOM 961 N N . ALA A 1 123 ? -17.631 -12.756 7.511 1.00 71.62 123 ALA A N 1
ATOM 962 C CA . ALA A 1 123 ? -18.668 -13.753 7.789 1.00 71.62 123 ALA A CA 1
ATOM 963 C C . ALA A 1 123 ? -19.657 -13.946 6.621 1.00 71.62 123 ALA A C 1
ATOM 965 O O . ALA A 1 123 ? -20.749 -14.477 6.802 1.00 71.62 123 ALA A O 1
ATOM 966 N N . GLY A 1 124 ? -19.311 -13.487 5.411 1.00 70.06 124 GLY A N 1
ATOM 967 C CA . GLY A 1 124 ? -20.166 -13.638 4.227 1.00 70.06 124 GLY A CA 1
ATOM 968 C C . GLY A 1 124 ? -21.500 -12.884 4.307 1.00 70.06 124 GLY A C 1
ATOM 969 O O . GLY A 1 124 ? -22.413 -13.193 3.546 1.00 70.06 124 GLY A O 1
ATOM 970 N N . GLY A 1 125 ? -21.613 -11.902 5.209 1.00 68.31 125 GLY A N 1
ATOM 971 C CA . GLY A 1 125 ? -22.801 -11.062 5.385 1.00 68.31 125 GLY A CA 1
ATOM 972 C C . GLY A 1 125 ? -23.504 -11.200 6.738 1.00 68.31 125 GLY A C 1
ATOM 973 O O . GLY A 1 125 ? -24.432 -10.433 6.993 1.00 68.31 125 GLY A O 1
ATOM 974 N N . ASP A 1 126 ? -23.072 -12.110 7.618 1.00 77.62 126 ASP A N 1
ATOM 975 C CA . ASP A 1 126 ? -23.641 -12.216 8.965 1.00 77.62 126 ASP A CA 1
ATOM 976 C C . ASP A 1 126 ? -23.124 -11.095 9.884 1.00 77.62 126 ASP A C 1
ATOM 978 O O . ASP A 1 126 ? -21.943 -11.019 10.221 1.00 77.62 126 ASP A O 1
ATOM 982 N N . ARG A 1 127 ? -24.029 -10.190 10.269 1.00 72.56 127 ARG A N 1
ATOM 983 C CA . ARG A 1 127 ? -23.756 -9.038 11.146 1.00 72.56 127 ARG A CA 1
ATOM 984 C C . ARG A 1 127 ? -23.720 -9.405 12.628 1.00 72.56 127 ARG A C 1
ATOM 986 O O . ARG A 1 127 ? -23.326 -8.573 13.440 1.00 72.56 127 ARG A O 1
ATOM 993 N N . THR A 1 128 ? -24.188 -10.600 12.978 1.00 78.56 128 THR A N 1
ATOM 994 C CA . THR A 1 128 ? -24.343 -11.048 14.368 1.00 78.56 128 THR A CA 1
ATOM 995 C C . THR A 1 128 ? -23.210 -11.941 14.849 1.00 78.56 128 THR A C 1
ATOM 997 O O . THR A 1 128 ? -23.182 -12.310 16.023 1.00 78.56 128 THR A O 1
ATOM 1000 N N . ASP A 1 129 ? -22.256 -12.247 13.970 1.00 83.00 129 ASP A N 1
ATOM 1001 C CA . ASP A 1 129 ? -21.090 -13.036 14.326 1.00 83.00 129 ASP A CA 1
ATOM 1002 C C . ASP A 1 129 ? -20.245 -12.346 15.413 1.00 83.00 129 ASP A C 1
ATOM 1004 O O . ASP A 1 129 ? -19.990 -11.135 15.383 1.00 83.00 129 ASP A O 1
ATOM 1008 N N . VAL A 1 130 ? -19.815 -13.138 16.398 1.00 84.44 130 VAL A N 1
ATOM 1009 C CA . VAL A 1 130 ? -19.125 -12.647 17.600 1.00 84.44 130 VAL A CA 1
ATOM 1010 C C . VAL A 1 130 ? -17.782 -12.009 17.246 1.00 84.44 130 VAL A C 1
ATOM 1012 O O . VAL A 1 130 ? -17.401 -11.009 17.860 1.00 84.44 130 VAL A O 1
ATOM 1015 N N . ASP A 1 131 ? -17.076 -12.537 16.243 1.00 82.75 131 ASP A N 1
ATOM 1016 C CA . ASP A 1 131 ? -15.795 -11.978 15.817 1.00 82.75 131 ASP A CA 1
ATOM 1017 C C . ASP A 1 131 ? -15.971 -10.646 15.077 1.00 82.75 131 ASP A C 1
ATOM 1019 O O . ASP A 1 131 ? -15.183 -9.726 15.298 1.00 82.75 131 ASP A O 1
ATOM 1023 N N . VAL A 1 132 ? -17.039 -10.491 14.284 1.00 83.44 132 VAL A N 1
ATOM 1024 C CA . VAL A 1 132 ? -17.354 -9.237 13.571 1.00 83.44 132 VAL A CA 1
ATOM 1025 C C . VAL A 1 132 ? -17.690 -8.108 14.544 1.00 83.44 132 VAL A C 1
ATOM 1027 O O . VAL A 1 132 ? -17.163 -7.002 14.414 1.00 83.44 132 VAL A O 1
ATOM 1030 N N . VAL A 1 133 ? -18.543 -8.372 15.538 1.00 86.06 133 VAL A N 1
ATOM 1031 C CA . VAL A 1 133 ? -18.932 -7.363 16.540 1.00 86.06 133 VAL A CA 1
ATOM 1032 C C . VAL A 1 133 ? -17.735 -6.960 17.405 1.00 86.06 133 VAL A C 1
ATOM 1034 O O . VAL A 1 133 ? -17.578 -5.781 17.736 1.00 86.06 133 VAL A O 1
ATOM 1037 N N . ARG A 1 134 ? -16.863 -7.919 17.739 1.00 87.12 134 ARG A N 1
ATOM 1038 C CA . ARG A 1 134 ? -15.622 -7.664 18.477 1.00 87.12 134 ARG A CA 1
ATOM 1039 C C . ARG A 1 134 ? -14.650 -6.801 17.671 1.00 87.12 134 ARG A C 1
ATOM 1041 O O . ARG A 1 134 ? -14.210 -5.775 18.183 1.00 87.12 134 ARG A O 1
ATOM 1048 N N . GLU A 1 135 ? -14.370 -7.167 16.418 1.00 85.00 135 GLU A N 1
ATOM 1049 C CA . GLU A 1 135 ? -13.479 -6.411 15.519 1.00 85.00 135 GLU A CA 1
ATOM 1050 C C . GLU A 1 135 ? -14.024 -4.990 15.275 1.00 85.00 135 GLU A C 1
ATOM 1052 O O . GLU A 1 135 ? -13.281 -4.014 15.360 1.00 85.00 135 GLU A O 1
ATOM 1057 N N . TYR A 1 136 ? -15.340 -4.838 15.086 1.00 85.69 136 TYR A N 1
ATOM 1058 C CA . TYR A 1 136 ? -15.989 -3.526 14.991 1.00 85.69 136 TYR A CA 1
ATOM 1059 C C . TYR A 1 136 ? -15.784 -2.677 16.259 1.00 85.69 136 TYR A C 1
ATOM 1061 O O . TYR A 1 136 ? -15.461 -1.488 16.171 1.00 85.69 136 TYR A O 1
ATOM 1069 N N . GLY A 1 137 ? -15.941 -3.279 17.443 1.00 88.25 137 GLY A N 1
ATOM 1070 C CA . GLY A 1 137 ? -15.715 -2.609 18.725 1.00 88.25 137 GLY A CA 1
ATOM 1071 C C . GLY A 1 137 ? -14.267 -2.148 18.913 1.00 88.25 137 GLY A C 1
ATOM 1072 O O . GLY A 1 137 ? -14.039 -1.022 19.360 1.00 88.25 137 GLY A O 1
ATOM 1073 N N . GLU A 1 138 ? -13.301 -2.982 18.521 1.00 87.69 138 GLU A N 1
ATOM 1074 C CA . GLU A 1 138 ? -11.867 -2.663 18.541 1.00 87.69 138 GLU A CA 1
ATOM 1075 C C . GLU A 1 138 ? -11.553 -1.467 17.624 1.00 87.69 138 GLU A C 1
ATOM 1077 O O . GLU A 1 138 ? -10.963 -0.484 18.078 1.00 87.69 138 GLU A O 1
ATOM 1082 N N . ILE A 1 139 ? -12.035 -1.488 16.373 1.00 85.62 139 ILE A N 1
ATOM 1083 C CA . ILE A 1 139 ? -11.828 -0.403 15.396 1.00 85.62 139 ILE A CA 1
ATOM 1084 C C . ILE A 1 139 ? -12.433 0.915 15.895 1.00 85.62 139 ILE A C 1
ATOM 1086 O O . ILE A 1 139 ? -11.823 1.980 15.779 1.00 85.62 139 ILE A O 1
ATOM 1090 N N . ARG A 1 140 ? -13.636 0.869 16.478 1.00 86.81 140 ARG A N 1
ATOM 1091 C CA . ARG A 1 140 ? -14.309 2.066 16.999 1.00 86.81 140 ARG A CA 1
ATOM 1092 C C . ARG A 1 140 ? -13.567 2.668 18.192 1.00 86.81 140 ARG A C 1
ATOM 1094 O O . ARG A 1 140 ? -13.485 3.892 18.303 1.00 86.81 140 ARG A O 1
ATOM 1101 N N . ALA A 1 141 ? -13.032 1.824 19.075 1.00 88.44 141 ALA A N 1
ATOM 1102 C CA . ALA A 1 141 ? -12.222 2.261 20.207 1.00 88.44 141 ALA A CA 1
ATOM 1103 C C . ALA A 1 141 ? -10.904 2.898 19.740 1.00 88.44 141 ALA A C 1
ATOM 1105 O O . ALA A 1 141 ? -10.537 3.964 20.231 1.00 88.44 141 ALA A O 1
ATOM 1106 N N . GLU A 1 142 ? -10.240 2.297 18.750 1.00 84.62 142 GLU A N 1
ATOM 1107 C CA . GLU A 1 142 ? -9.012 2.830 18.158 1.00 84.62 142 GLU A CA 1
ATOM 1108 C C . GLU A 1 142 ? -9.247 4.186 17.487 1.00 84.62 142 GLU A C 1
ATOM 1110 O O . GLU A 1 142 ? -8.543 5.139 17.798 1.00 84.62 142 GLU A O 1
ATOM 1115 N N . ILE A 1 143 ? -10.279 4.328 16.645 1.00 84.69 143 ILE A N 1
ATOM 1116 C CA . ILE A 1 143 ? -10.604 5.609 15.989 1.00 84.69 143 ILE A CA 1
ATOM 1117 C C . ILE A 1 143 ? -10.911 6.702 17.016 1.00 84.69 143 ILE A C 1
ATOM 1119 O O . ILE A 1 143 ? -10.581 7.868 16.800 1.00 84.69 143 ILE A O 1
ATOM 1123 N N . LYS A 1 144 ? -11.567 6.356 18.129 1.00 85.19 144 LYS A N 1
ATOM 1124 C CA . LYS A 1 144 ? -11.854 7.320 19.193 1.00 85.19 144 LYS A CA 1
ATOM 1125 C C . LYS A 1 144 ? -10.560 7.820 19.838 1.00 85.19 144 LYS A C 1
ATOM 1127 O O . LYS A 1 144 ? -10.387 9.029 19.954 1.00 85.19 144 LYS A O 1
ATOM 1132 N N . LEU A 1 145 ? -9.645 6.906 20.162 1.00 82.88 145 LEU A N 1
ATOM 1133 C CA . LEU A 1 145 ? -8.312 7.248 20.661 1.00 82.88 145 LEU A CA 1
ATOM 1134 C C . LEU A 1 145 ? -7.524 8.062 19.631 1.00 82.88 145 LEU A C 1
ATOM 1136 O O . LEU A 1 145 ? -6.901 9.058 19.973 1.00 82.88 145 LEU A O 1
ATOM 1140 N N . GLU A 1 146 ? -7.574 7.685 18.356 1.00 78.69 146 GLU A N 1
ATOM 1141 C CA . GLU A 1 146 ? -6.926 8.432 17.284 1.00 78.69 146 GLU A CA 1
ATOM 1142 C C . GLU A 1 146 ? -7.499 9.831 17.135 1.00 78.69 146 GLU A C 1
ATOM 1144 O O . GLU A 1 146 ? -6.720 10.752 16.984 1.00 78.69 146 GLU A O 1
ATOM 1149 N N . ARG A 1 147 ? -8.817 10.036 17.210 1.00 78.75 147 ARG A N 1
ATOM 1150 C CA . ARG A 1 147 ? -9.416 11.380 17.174 1.00 78.75 147 ARG A CA 1
ATOM 1151 C C . ARG A 1 147 ? -8.990 12.231 18.365 1.00 78.75 147 ARG A C 1
ATOM 1153 O O . ARG A 1 147 ? -8.787 13.426 18.195 1.00 78.75 147 ARG A O 1
ATOM 1160 N N . GLU A 1 148 ? -8.833 11.618 19.534 1.00 80.88 148 GLU A N 1
ATOM 1161 C CA . GLU A 1 148 ? -8.297 12.277 20.730 1.00 80.88 148 GLU A CA 1
ATOM 1162 C C . GLU A 1 148 ? -6.798 12.615 20.573 1.00 80.88 148 GLU A C 1
ATOM 1164 O O . GLU A 1 148 ? -6.334 13.621 21.101 1.00 80.88 148 GLU A O 1
ATOM 1169 N N . MET A 1 149 ? -6.039 11.824 19.805 1.00 65.56 149 MET A N 1
ATOM 1170 C CA . MET A 1 149 ? -4.606 12.034 19.543 1.00 65.56 149 MET A CA 1
ATOM 1171 C C . MET A 1 149 ? -4.301 12.847 18.267 1.00 65.56 149 MET A C 1
ATOM 1173 O O . MET A 1 149 ? -3.211 13.409 18.148 1.00 65.56 149 MET A O 1
ATOM 1177 N N . ALA A 1 150 ? -5.226 12.918 17.305 1.00 61.19 150 ALA A N 1
ATOM 1178 C CA . ALA A 1 150 ? -5.040 13.469 15.955 1.00 61.19 150 ALA A CA 1
ATOM 1179 C C . ALA A 1 150 ? -4.918 14.997 15.928 1.00 61.19 150 ALA A C 1
ATOM 1181 O O . ALA A 1 150 ? -4.630 15.575 14.882 1.00 61.19 150 ALA A O 1
ATOM 1182 N N . GLU A 1 151 ? -5.059 15.655 17.077 1.00 54.41 151 GLU A N 1
ATOM 1183 C CA . GLU A 1 151 ? -4.658 17.052 17.242 1.00 54.41 151 GLU A CA 1
ATOM 1184 C C . GLU A 1 151 ? -3.127 17.244 17.251 1.00 54.41 151 GLU A C 1
ATOM 1186 O O . GLU A 1 151 ? -2.641 18.371 17.360 1.00 54.41 151 GLU A O 1
ATOM 1191 N N . THR A 1 152 ? -2.328 16.178 17.110 1.00 58.66 152 THR A N 1
ATOM 1192 C CA . THR A 1 152 ? -0.867 16.303 17.065 1.00 58.66 152 THR A CA 1
ATOM 1193 C C . THR A 1 152 ? -0.356 16.730 15.686 1.00 58.66 152 THR A C 1
ATOM 1195 O O . THR A 1 152 ? -0.443 16.032 14.678 1.00 58.66 152 THR A O 1
ATOM 1198 N N . SER A 1 153 ? 0.199 17.941 15.665 1.00 66.69 153 SER A N 1
ATOM 1199 C CA . SER A 1 153 ? 0.799 18.603 14.505 1.00 66.69 153 SER A CA 1
ATOM 1200 C C . SER A 1 153 ? 1.981 17.817 13.918 1.00 66.69 153 SER A C 1
ATOM 1202 O O . SER A 1 153 ? 2.754 17.210 14.655 1.00 66.69 153 SER A O 1
ATOM 1204 N N . TRP A 1 154 ? 2.205 17.930 12.601 1.00 65.44 154 TRP A N 1
ATOM 1205 C CA . TRP A 1 154 ? 3.362 17.386 11.859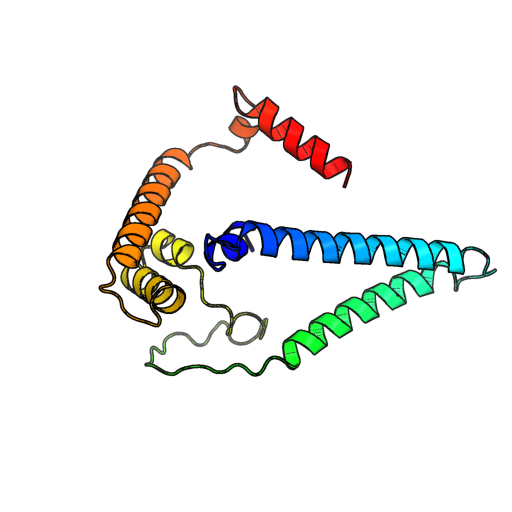 1.00 65.44 154 TRP A CA 1
ATOM 1206 C C . TRP A 1 154 ? 4.733 17.682 12.496 1.00 65.44 154 TRP A C 1
ATOM 1208 O O . TRP A 1 154 ? 5.713 16.993 12.226 1.00 65.44 154 TRP A O 1
ATOM 1218 N N . ILE A 1 155 ? 4.814 18.698 13.355 1.00 70.44 155 ILE A N 1
ATOM 1219 C CA . ILE A 1 155 ? 6.023 19.079 14.095 1.00 70.44 155 ILE A CA 1
ATOM 1220 C C . ILE A 1 155 ? 6.376 18.051 15.190 1.00 70.44 155 ILE A C 1
ATOM 1222 O O . ILE A 1 155 ? 7.553 17.886 15.512 1.00 70.44 155 ILE A O 1
ATOM 1226 N N . GLU A 1 156 ? 5.400 17.310 15.717 1.00 72.00 156 GLU A N 1
ATOM 1227 C CA . GLU A 1 156 ? 5.612 16.243 16.706 1.00 72.00 156 GLU A CA 1
ATOM 1228 C C . GLU A 1 156 ? 6.345 15.032 16.112 1.00 72.00 156 GLU A C 1
ATOM 1230 O O . GLU A 1 156 ? 7.094 14.362 16.813 1.00 72.00 156 GLU A O 1
ATOM 1235 N N . LEU A 1 157 ? 6.251 14.793 14.796 1.00 69.44 157 LEU A N 1
ATOM 1236 C CA . LEU A 1 157 ? 7.056 13.762 14.119 1.00 69.44 157 LEU A CA 1
ATOM 1237 C C . LEU A 1 157 ? 8.566 14.040 14.198 1.00 69.44 157 LEU A C 1
ATOM 1239 O O . LEU A 1 157 ? 9.371 13.109 14.103 1.00 69.44 157 LEU A O 1
ATOM 1243 N N . VAL A 1 158 ? 8.940 15.312 14.368 1.00 72.31 158 VAL A N 1
ATOM 1244 C CA . VAL A 1 158 ? 10.330 15.782 14.444 1.00 72.31 158 VAL A CA 1
ATOM 1245 C C . VAL A 1 158 ? 10.777 15.994 15.900 1.00 72.31 158 VAL A C 1
ATOM 1247 O O . VAL A 1 158 ? 11.973 16.115 16.165 1.00 72.31 158 VAL A O 1
ATOM 1250 N N . LYS A 1 159 ? 9.855 15.989 16.873 1.00 61.28 159 LYS A N 1
ATOM 1251 C CA . LYS A 1 159 ? 10.159 16.199 18.296 1.00 61.28 159 LYS A CA 1
ATOM 1252 C C . LYS A 1 159 ? 10.019 14.906 19.113 1.00 61.28 159 LYS A C 1
ATOM 1254 O O . LYS A 1 159 ? 9.139 14.083 18.906 1.00 61.28 159 LYS A O 1
ATOM 1259 N N . GLY A 1 160 ? 10.909 14.724 20.089 1.00 72.56 160 GLY A N 1
ATOM 1260 C CA . GLY A 1 160 ? 10.754 13.713 21.141 1.00 72.56 160 GLY A CA 1
ATOM 1261 C C . GLY A 1 160 ? 11.037 12.253 20.748 1.00 72.56 160 GLY A C 1
ATOM 1262 O O . GLY A 1 160 ? 11.972 11.940 20.009 1.00 72.56 160 GLY A O 1
ATOM 1263 N N . THR A 1 161 ? 10.256 11.342 21.339 1.00 67.56 161 THR A N 1
ATOM 1264 C CA . THR A 1 161 ? 10.509 9.888 21.433 1.00 67.56 161 THR A CA 1
ATOM 1265 C C . THR A 1 161 ? 10.301 9.130 20.115 1.00 67.56 161 THR A C 1
ATOM 1267 O O . THR A 1 161 ? 10.855 8.044 19.929 1.00 67.56 161 THR A O 1
ATOM 1270 N N . VAL A 1 162 ? 9.533 9.697 19.179 1.00 74.56 162 VAL A N 1
ATOM 1271 C CA . VAL A 1 162 ? 9.213 9.072 17.882 1.00 74.56 162 VAL A CA 1
ATOM 1272 C C . VAL A 1 162 ? 10.259 9.345 16.799 1.00 74.56 162 VAL A C 1
ATOM 1274 O O . VAL A 1 162 ? 10.356 8.561 15.857 1.00 74.56 162 VAL A O 1
ATOM 1277 N N . LEU A 1 163 ? 11.121 10.356 16.973 1.00 80.38 163 LEU A N 1
ATOM 1278 C CA . LEU A 1 163 ? 12.131 10.762 15.985 1.00 80.38 163 LEU A CA 1
ATOM 1279 C C . LEU A 1 163 ? 13.046 9.603 15.563 1.00 80.38 163 LEU A C 1
ATOM 1281 O O . LEU A 1 163 ? 13.318 9.423 14.380 1.00 80.38 163 LEU A O 1
ATOM 1285 N N . LYS A 1 164 ? 13.483 8.765 16.514 1.00 79.88 164 LYS A N 1
ATOM 1286 C CA . LYS A 1 164 ? 14.333 7.598 16.213 1.00 79.88 164 LYS A CA 1
ATOM 1287 C C . LYS A 1 164 ? 13.626 6.590 15.304 1.00 79.88 164 LYS A C 1
ATOM 1289 O O . LYS A 1 164 ? 14.255 6.039 14.409 1.00 79.88 164 LYS A O 1
ATOM 1294 N N . ARG A 1 165 ? 12.324 6.363 15.512 1.00 80.50 165 ARG A N 1
ATOM 1295 C CA . ARG A 1 165 ? 11.520 5.446 14.686 1.00 80.50 165 ARG A CA 1
ATOM 1296 C C . ARG A 1 165 ? 11.306 6.024 13.288 1.00 80.50 165 ARG A C 1
ATOM 1298 O O . ARG A 1 165 ? 11.476 5.303 12.310 1.00 80.50 165 ARG A O 1
ATOM 1305 N N . THR A 1 166 ? 11.024 7.323 13.198 1.00 80.94 166 THR A N 1
ATOM 1306 C CA . THR A 1 166 ? 10.877 8.039 11.923 1.00 80.94 166 THR A CA 1
ATOM 1307 C C . THR A 1 166 ? 12.173 8.010 11.111 1.00 80.94 166 THR A C 1
ATOM 1309 O O . THR A 1 166 ? 12.145 7.663 9.935 1.00 80.94 166 THR A O 1
ATOM 1312 N N . LEU A 1 167 ? 13.322 8.294 11.735 1.00 83.00 167 LEU A N 1
ATOM 1313 C CA . LEU A 1 167 ? 14.627 8.276 11.065 1.00 83.00 167 LEU A CA 1
ATOM 1314 C C . LEU A 1 167 ? 14.996 6.885 10.544 1.00 83.00 167 LEU A C 1
ATOM 1316 O O . LEU A 1 167 ? 15.494 6.781 9.429 1.00 83.00 167 LEU A O 1
ATOM 1320 N N . ILE A 1 168 ? 14.714 5.822 11.305 1.00 84.44 168 ILE A N 1
ATOM 1321 C CA . ILE A 1 168 ? 14.924 4.442 10.843 1.00 84.44 168 ILE A CA 1
ATOM 1322 C C . ILE A 1 168 ? 14.050 4.147 9.616 1.00 84.44 168 ILE A C 1
ATOM 1324 O O . ILE A 1 168 ? 14.544 3.575 8.650 1.00 84.44 168 ILE A O 1
ATOM 1328 N N . GLY A 1 169 ? 12.783 4.574 9.619 1.00 80.81 169 GLY A N 1
ATOM 1329 C CA . GLY A 1 169 ? 11.884 4.403 8.474 1.00 80.81 169 GLY A CA 1
ATOM 1330 C C . GLY A 1 169 ? 12.371 5.133 7.219 1.00 80.81 169 GLY A C 1
ATOM 1331 O O . GLY A 1 169 ? 12.452 4.531 6.152 1.00 80.81 169 GLY A O 1
ATOM 1332 N N . VAL A 1 170 ? 12.767 6.402 7.354 1.00 82.56 170 VAL A N 1
ATOM 1333 C CA . VAL A 1 170 ? 13.308 7.211 6.245 1.00 82.56 170 VAL A CA 1
ATOM 1334 C C . VAL A 1 170 ? 14.619 6.626 5.719 1.00 82.56 170 VAL A C 1
ATOM 1336 O O . VAL A 1 170 ? 14.817 6.532 4.509 1.00 82.56 170 VAL A O 1
ATOM 1339 N N . PHE A 1 171 ? 15.502 6.191 6.618 1.00 81.56 171 PHE A N 1
ATOM 1340 C CA . PHE A 1 171 ? 16.770 5.570 6.254 1.00 81.56 171 PHE A CA 1
ATOM 1341 C C . PHE A 1 171 ? 16.550 4.271 5.477 1.00 81.56 171 PHE A C 1
ATOM 1343 O O . PHE A 1 171 ? 17.067 4.137 4.376 1.00 81.56 171 PHE A O 1
ATOM 1350 N N . ILE A 1 172 ? 15.720 3.355 5.984 1.00 81.69 172 ILE A N 1
ATOM 1351 C CA . ILE A 1 172 ? 15.405 2.095 5.292 1.00 81.69 172 ILE A CA 1
ATOM 1352 C C . ILE A 1 172 ? 14.801 2.363 3.908 1.00 81.69 172 ILE A C 1
ATOM 1354 O O . ILE A 1 172 ? 15.164 1.680 2.956 1.00 81.69 172 ILE A O 1
ATOM 1358 N N . GLN A 1 173 ? 13.934 3.373 3.773 1.00 72.62 173 GLN A N 1
ATOM 1359 C CA . GLN A 1 173 ? 13.308 3.708 2.492 1.00 72.62 173 GLN A CA 1
ATOM 1360 C C . GLN A 1 173 ? 14.275 4.340 1.481 1.00 72.62 173 GLN A C 1
ATOM 1362 O O . GLN A 1 173 ? 14.028 4.269 0.285 1.00 72.62 173 GLN A O 1
ATOM 1367 N N . THR A 1 174 ? 15.375 4.939 1.943 1.00 76.69 174 THR A N 1
ATOM 1368 C CA . THR A 1 174 ? 16.398 5.545 1.071 1.00 76.69 174 THR A CA 1
ATOM 1369 C C . THR A 1 174 ? 17.305 4.485 0.431 1.00 76.69 174 THR A C 1
ATOM 1371 O O . THR A 1 174 ? 17.923 4.742 -0.597 1.00 76.69 174 THR A O 1
ATOM 1374 N N . PHE A 1 175 ? 17.384 3.295 1.033 1.00 66.88 175 PHE A N 1
ATOM 1375 C CA . PHE A 1 175 ? 18.188 2.167 0.551 1.00 66.88 175 PHE A CA 1
ATOM 1376 C C . PHE A 1 175 ? 17.372 1.094 -0.197 1.00 66.88 175 PHE A C 1
ATOM 1378 O O . PHE A 1 175 ? 17.926 0.040 -0.511 1.00 66.88 175 PHE A O 1
ATOM 1385 N N . GLN A 1 176 ? 16.081 1.338 -0.457 1.00 56.00 176 GLN A N 1
ATOM 1386 C CA . GLN A 1 176 ? 15.241 0.522 -1.349 1.00 56.00 176 GLN A CA 1
ATOM 1387 C C . GLN A 1 176 ? 15.246 1.085 -2.765 1.00 56.00 176 GLN A C 1
ATOM 1389 O O . GLN A 1 176 ? 15.283 0.256 -3.698 1.00 56.00 176 GLN A O 1
#

InterPro domains:
  IPR005828 Major facilitator, sugar transporter-like [PF00083] (3-73)
  IPR005828 Major facilitator, sugar transporter-like [PF00083] (93-176)
  IPR020846 Major facilitator superfamily domain [PS50850] (1-176)
  IPR036259 MFS transporter superfamily [G3DSA:1.20.1250.20] (1-176)
  IPR036259 MFS transporter superfamily [SSF103473] (2-83)
  IPR050360 Major Facilitator Superfamily Sugar Transporters [PTHR48022] (8-176)

Secondary structure (DSSP, 8-state):
----HHHHHHHS-TTTHHHHHHHHHHHHHHHHHHHHHHHHHHTT--STHHHHHHHHHHHHHHHHHHHHHHHS-------------TT-TTS-TTSTTSPPPHHHHHHTT-HHHHHHHHHHHHSTT-SS-HHHHHHHHHHHHHHHHHHHHTT--TTTTTSGGGHHHHHHHHHHHHT-

Organism: NCBI:txid994334

Sequence (176 aa):
MPFCPTDHSEIAPPRIRGRLITLFQLAITLGIALGYFVDLGTQNLEGSASWRVPFAIQIVTSVALAAGCLVLPYRFSSTSTWFCSDYVLRRSVLITHFPISPRWLIYYGRDEEGLAALASMRAGGDRTDVDVVREYGEIRAEIKLEREMAETSWIELVKGTVLKRTLIGVFIQTFQ

Radius of gyration: 21.97 Å; chains: 1; bounding box: 57×34×52 Å

pLDDT: mean 70.23, std 15.35, range [32.0, 88.44]

Foldseek 3Di:
DPPDLVQQQQLDDVVCSVVVVVVVVVVVVVVVVVLVVVLVVLVPDPDPVSVVVSVVVVVVVVVVVVVVLVPDDQPDDDDDDDDDDPDPPPDDPPPPRDQDALLVCVLVVVLVSSLQSLCCSPPVRDSPDPVSVVVSVVSNVVSVVCVVVVVDDPVVCCDPDNVVVSVVVVVVVVVD